Protein AF-A0A6L8E7J8-F1 (afdb_monomer_lite)

Sequence (104 aa):
MSDDQMARIAAQLSSVLERSGLRWEERVQLAGGLFVAEALNPHWCAGRTPAEAHELLRAGDPDTADAVEALAPLLLSRVRTQAEARDAVSAAEQIMQRGEQVGG

pLDDT: mean 83.98, std 9.12, range [45.25, 95.69]

Structure (mmCIF, N/CA/C/O backbone):
data_AF-A0A6L8E7J8-F1
#
_entry.id   AF-A0A6L8E7J8-F1
#
loop_
_atom_site.group_PDB
_atom_site.id
_atom_site.type_symbol
_atom_site.label_atom_id
_atom_site.label_alt_id
_atom_site.label_comp_id
_atom_site.label_asym_id
_atom_site.label_entity_id
_atom_site.label_seq_id
_atom_site.pdbx_PDB_ins_code
_atom_site.Cartn_x
_atom_site.Cartn_y
_atom_site.Cartn_z
_atom_site.occupancy
_atom_site.B_iso_or_equiv
_atom_site.auth_seq_id
_atom_site.auth_comp_id
_atom_site.auth_asym_id
_atom_site.auth_atom_id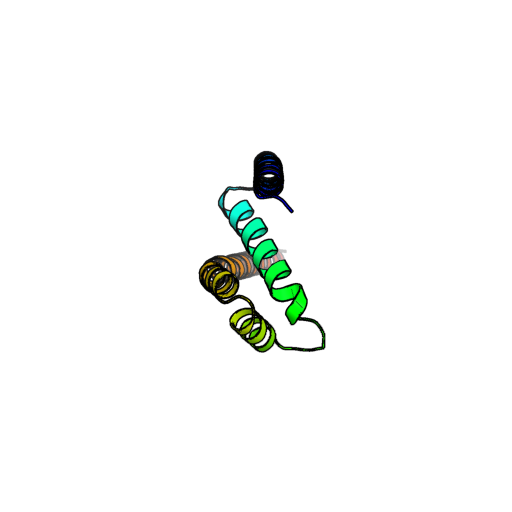
_atom_site.pdbx_PDB_model_num
ATOM 1 N N . MET A 1 1 ? 6.122 10.375 -18.625 1.00 65.56 1 MET A N 1
ATOM 2 C CA . MET A 1 1 ? 5.490 11.342 -17.701 1.00 65.56 1 MET A CA 1
ATOM 3 C C . MET A 1 1 ? 6.614 12.150 -17.083 1.00 65.56 1 MET A C 1
ATOM 5 O O . MET A 1 1 ? 7.629 11.538 -16.787 1.00 65.56 1 MET A O 1
ATOM 9 N N . SER A 1 2 ? 6.508 13.477 -16.995 1.00 87.56 2 SER A N 1
ATOM 10 C CA . SER A 1 2 ? 7.580 14.284 -16.393 1.00 87.56 2 SER A CA 1
ATOM 11 C C . SER A 1 2 ? 7.539 14.211 -14.866 1.00 87.56 2 SER A C 1
ATOM 13 O O . SER A 1 2 ? 6.468 14.000 -14.289 1.00 87.56 2 SER A O 1
ATOM 15 N N . ASP A 1 3 ? 8.681 14.440 -14.221 1.00 85.56 3 ASP A N 1
ATOM 16 C CA . ASP A 1 3 ? 8.792 14.485 -12.756 1.00 85.56 3 ASP A CA 1
ATOM 17 C C . ASP A 1 3 ? 7.836 15.522 -12.146 1.00 85.56 3 ASP A C 1
ATOM 19 O O . ASP A 1 3 ? 7.153 15.244 -11.160 1.00 85.56 3 ASP A O 1
ATOM 23 N N . ASP A 1 4 ? 7.672 16.674 -12.804 1.00 87.75 4 ASP A N 1
ATOM 24 C CA . ASP A 1 4 ? 6.731 17.724 -12.393 1.00 87.75 4 ASP A CA 1
ATOM 25 C C . ASP A 1 4 ? 5.269 17.260 -12.420 1.00 87.75 4 ASP A C 1
ATOM 27 O O . ASP A 1 4 ? 4.464 17.613 -11.552 1.00 87.75 4 ASP A O 1
ATOM 31 N N . GLN A 1 5 ? 4.899 16.456 -13.420 1.00 86.56 5 GLN A N 1
ATOM 32 C CA . GLN A 1 5 ? 3.550 15.912 -13.525 1.00 86.56 5 G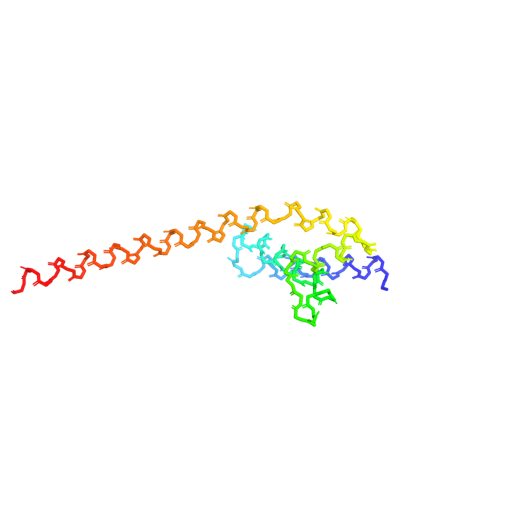LN A CA 1
ATOM 33 C C . GLN A 1 5 ? 3.292 14.887 -12.414 1.00 86.56 5 GLN A C 1
ATOM 35 O O . GLN A 1 5 ? 2.214 14.900 -11.817 1.00 86.56 5 GLN A O 1
ATOM 40 N N . MET A 1 6 ? 4.287 14.056 -12.091 1.00 82.94 6 MET A N 1
ATOM 41 C CA . MET A 1 6 ? 4.212 13.106 -10.979 1.00 82.94 6 MET A CA 1
ATOM 42 C C . MET A 1 6 ? 4.099 13.794 -9.625 1.00 82.94 6 MET A C 1
ATOM 44 O O . MET A 1 6 ? 3.213 13.458 -8.838 1.00 82.94 6 MET A O 1
ATOM 48 N N . ALA A 1 7 ? 4.928 14.807 -9.377 1.00 87.12 7 ALA A N 1
ATOM 49 C CA . ALA A 1 7 ? 4.863 15.606 -8.159 1.00 87.12 7 ALA A CA 1
ATOM 50 C C . ALA A 1 7 ? 3.485 16.266 -7.989 1.00 87.12 7 ALA A C 1
ATOM 52 O O . ALA A 1 7 ? 2.924 16.282 -6.891 1.00 87.12 7 ALA A O 1
ATOM 53 N N . ARG A 1 8 ? 2.889 16.754 -9.084 1.00 91.69 8 ARG A N 1
ATOM 54 C CA . ARG A 1 8 ? 1.548 17.348 -9.057 1.00 91.69 8 ARG A CA 1
ATOM 55 C C . ARG A 1 8 ? 0.463 16.329 -8.709 1.00 91.69 8 ARG A C 1
ATOM 57 O O . ARG A 1 8 ? -0.403 16.641 -7.892 1.00 91.69 8 ARG A O 1
ATOM 64 N N . ILE A 1 9 ? 0.512 15.133 -9.296 1.00 87.44 9 ILE A N 1
ATOM 65 C CA . ILE A 1 9 ? -0.431 14.047 -8.988 1.00 87.44 9 ILE A CA 1
ATOM 66 C C . ILE A 1 9 ? -0.292 13.628 -7.521 1.00 87.44 9 ILE A C 1
ATOM 68 O O . ILE A 1 9 ? -1.298 13.529 -6.819 1.00 87.44 9 ILE A O 1
ATOM 72 N N . ALA A 1 10 ? 0.940 13.459 -7.032 1.00 84.12 10 ALA A N 1
ATOM 73 C CA . ALA A 1 10 ? 1.205 13.117 -5.638 1.00 84.12 10 ALA A CA 1
ATOM 74 C C . ALA A 1 10 ? 0.635 14.173 -4.676 1.00 84.12 10 ALA A C 1
ATOM 76 O O . ALA A 1 10 ? -0.067 13.831 -3.726 1.00 84.12 10 ALA A O 1
ATOM 77 N N . ALA A 1 11 ? 0.846 15.463 -4.958 1.00 87.69 11 ALA A N 1
ATOM 78 C CA . ALA A 1 11 ? 0.290 16.550 -4.152 1.00 87.69 11 ALA A CA 1
ATOM 79 C C . ALA A 1 11 ? -1.251 16.557 -4.151 1.00 87.69 11 ALA A C 1
ATOM 81 O O . ALA A 1 11 ? -1.878 16.765 -3.110 1.00 87.69 11 ALA A O 1
ATOM 82 N N . GLN A 1 12 ? -1.879 16.299 -5.302 1.00 91.19 12 GLN A N 1
ATOM 83 C CA . GLN A 1 12 ? -3.336 16.203 -5.404 1.00 91.19 12 GLN A CA 1
ATOM 84 C C . GLN A 1 12 ? -3.888 15.013 -4.616 1.00 91.19 12 GLN A C 1
ATOM 86 O O . GLN A 1 12 ? -4.877 15.173 -3.898 1.00 91.19 12 GLN A O 1
ATOM 91 N N . LEU A 1 13 ? -3.236 13.852 -4.703 1.00 86.12 13 LEU A N 1
ATOM 92 C CA . LEU A 1 13 ? -3.611 12.660 -3.949 1.00 86.12 13 LEU A CA 1
ATOM 93 C C . LEU A 1 13 ? -3.495 12.901 -2.440 1.00 86.12 13 LEU A C 1
ATOM 95 O O . LEU A 1 13 ? -4.457 12.648 -1.717 1.00 86.12 13 LEU A O 1
ATOM 99 N N . SER A 1 14 ? -2.380 13.471 -1.973 1.00 85.81 14 SER A N 1
ATOM 100 C CA . SER A 1 14 ? -2.201 13.854 -0.566 1.00 85.81 14 SER A CA 1
ATOM 101 C C . SER A 1 14 ? -3.315 14.782 -0.093 1.00 85.81 14 SER A C 1
ATOM 103 O O . SER A 1 14 ? -3.935 14.534 0.937 1.00 85.81 14 SER A O 1
ATOM 105 N N . SER A 1 15 ? -3.661 15.788 -0.897 1.00 89.12 15 SER A N 1
ATOM 106 C CA . SER A 1 15 ? -4.735 16.729 -0.582 1.00 89.12 15 SER A CA 1
ATOM 107 C C . SER A 1 15 ? -6.118 16.060 -0.499 1.00 89.12 15 SER A C 1
ATOM 109 O O . SER A 1 15 ? -6.953 16.433 0.326 1.00 89.12 15 SER A O 1
ATOM 111 N N . VAL A 1 16 ? -6.390 15.058 -1.342 1.00 89.69 16 VAL A N 1
ATOM 112 C CA . VAL A 1 16 ? -7.625 14.259 -1.270 1.00 89.69 16 VAL A CA 1
ATOM 113 C C . VAL A 1 16 ? -7.638 13.395 -0.009 1.00 89.69 16 VAL A C 1
ATOM 115 O O . VAL A 1 16 ? -8.634 13.394 0.716 1.00 89.69 16 VAL A O 1
ATOM 118 N N . LEU A 1 17 ? -6.531 12.714 0.294 1.00 86.19 17 LEU A N 1
ATOM 119 C CA . LEU A 1 17 ? -6.394 11.894 1.497 1.00 86.19 17 LEU A CA 1
ATOM 120 C C . LEU A 1 17 ? -6.531 12.737 2.770 1.00 86.19 17 LEU A C 1
ATOM 122 O O . LEU A 1 17 ? -7.174 12.303 3.722 1.00 86.19 17 LEU A O 1
ATOM 126 N N . GLU A 1 18 ? -6.023 13.968 2.775 1.00 87.38 18 GLU A N 1
ATOM 127 C CA . GLU A 1 18 ? -6.181 14.911 3.885 1.00 87.38 18 GLU A CA 1
ATOM 128 C C . GLU A 1 18 ? -7.633 15.245 4.204 1.00 87.38 18 GLU A C 1
ATOM 130 O O . GLU A 1 18 ? -7.999 15.340 5.378 1.00 87.38 18 GLU A O 1
ATOM 135 N N . ARG A 1 19 ? -8.469 15.351 3.169 1.00 90.75 19 ARG A N 1
ATOM 136 C CA . ARG A 1 19 ? -9.898 15.660 3.294 1.00 90.75 19 ARG A CA 1
ATOM 137 C C . ARG A 1 19 ? -10.789 14.439 3.517 1.00 90.75 19 ARG A C 1
ATOM 139 O O . ARG A 1 19 ? -11.968 14.610 3.801 1.00 90.75 19 ARG A O 1
ATOM 146 N N . SER A 1 20 ? -10.255 13.225 3.400 1.00 87.75 20 SER A N 1
ATOM 147 C CA . SER A 1 20 ? -11.037 11.978 3.455 1.00 87.75 20 SER A CA 1
ATOM 148 C C . SER A 1 20 ? -11.578 11.611 4.845 1.00 87.75 20 SER A C 1
ATOM 150 O O . SER A 1 20 ? -12.284 10.617 4.982 1.00 87.75 20 SER A O 1
ATOM 152 N N . GLY A 1 21 ? -11.226 12.364 5.893 1.00 88.69 21 GLY A N 1
ATOM 153 C CA . GLY A 1 21 ? -11.564 12.027 7.281 1.00 88.69 21 GLY A CA 1
ATOM 154 C C . GLY A 1 21 ? -10.790 10.826 7.842 1.00 88.69 21 GLY A C 1
ATOM 155 O O . GLY A 1 21 ? -10.884 10.556 9.035 1.00 88.69 21 GLY A O 1
ATOM 156 N N . LEU A 1 22 ? -9.984 10.146 7.017 1.00 87.00 22 LEU A N 1
ATOM 157 C CA . LEU A 1 22 ? -9.112 9.057 7.446 1.00 87.00 22 LEU A CA 1
ATOM 158 C C . LEU A 1 22 ? -8.052 9.569 8.418 1.00 87.00 22 LEU A C 1
ATOM 160 O O . LEU A 1 22 ? -7.480 10.648 8.213 1.00 87.00 22 LEU A O 1
ATOM 164 N N . ARG A 1 23 ? -7.735 8.761 9.427 1.00 87.75 23 ARG A N 1
ATOM 165 C CA . ARG A 1 23 ? -6.575 8.981 10.294 1.00 87.75 23 ARG A CA 1
ATOM 166 C C . ARG A 1 23 ? -5.287 8.804 9.502 1.00 87.75 23 ARG A C 1
ATOM 168 O O . ARG A 1 23 ? -5.262 8.114 8.481 1.00 87.75 23 ARG A O 1
ATOM 175 N N . TRP A 1 24 ? -4.205 9.413 9.979 1.00 82.19 24 TRP A N 1
ATOM 176 C CA . TRP A 1 24 ? -2.896 9.349 9.325 1.00 82.19 24 TRP A CA 1
ATOM 177 C C . TRP A 1 24 ? -2.497 7.914 8.972 1.00 82.19 24 TRP A C 1
ATOM 179 O O . TRP A 1 24 ? -2.125 7.613 7.840 1.00 82.19 24 TRP A O 1
ATOM 189 N N . GLU A 1 25 ? -2.668 6.999 9.914 1.00 83.06 25 GLU A N 1
ATOM 190 C CA . GLU A 1 25 ? -2.251 5.624 9.739 1.00 83.06 25 GLU A CA 1
ATOM 191 C C . GLU A 1 25 ? -3.136 4.903 8.707 1.0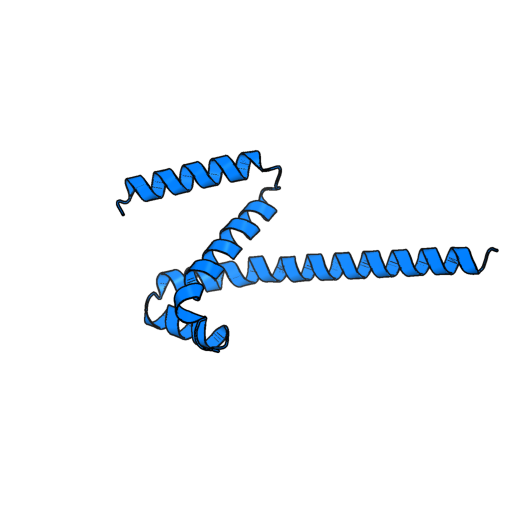0 83.06 25 GLU A C 1
ATOM 193 O O . GLU A 1 25 ? -2.676 3.981 8.045 1.00 83.06 25 GLU A O 1
ATOM 198 N N . GLU A 1 26 ? -4.417 5.260 8.578 1.00 84.50 26 GLU A N 1
ATOM 199 C CA . GLU A 1 26 ? -5.329 4.692 7.564 1.00 84.50 26 GLU A CA 1
ATOM 200 C C . GLU A 1 26 ? -4.959 5.182 6.159 1.00 84.50 26 GLU A C 1
ATOM 202 O O . GLU A 1 26 ? -5.031 4.423 5.196 1.00 84.50 26 GLU A O 1
ATOM 207 N N . ARG A 1 27 ? -4.479 6.426 6.046 1.00 86.31 27 ARG A N 1
ATOM 208 C CA . ARG A 1 27 ? -3.953 6.975 4.786 1.00 86.31 27 ARG A CA 1
ATOM 209 C C . ARG A 1 27 ? -2.679 6.264 4.359 1.00 86.31 27 ARG A C 1
ATOM 211 O O . ARG A 1 27 ? -2.562 5.902 3.194 1.00 86.31 27 ARG A O 1
ATOM 218 N N . VAL 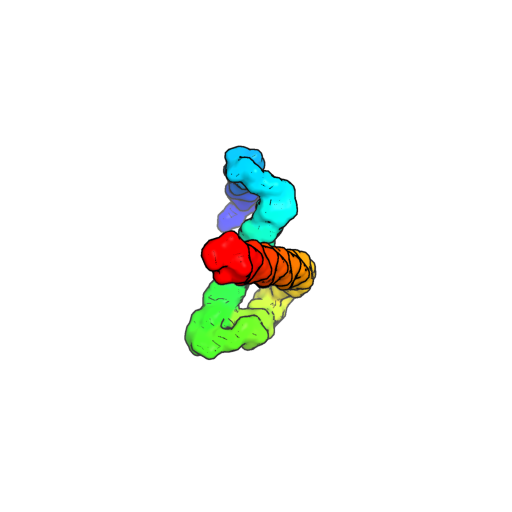A 1 28 ? -1.757 6.029 5.296 1.00 84.12 28 VAL A N 1
ATOM 219 C CA . VAL A 1 28 ? -0.529 5.258 5.040 1.00 84.12 28 VAL A CA 1
ATOM 220 C C . VAL A 1 28 ? -0.873 3.851 4.559 1.00 84.12 28 VAL A C 1
ATOM 222 O O . VAL A 1 28 ? -0.280 3.375 3.597 1.00 84.12 28 VAL A O 1
ATOM 225 N N . GLN A 1 29 ? -1.868 3.203 5.170 1.00 84.69 29 GLN A N 1
ATOM 226 C CA . GLN A 1 29 ? -2.323 1.891 4.714 1.00 84.69 29 GLN A CA 1
ATOM 227 C C . GLN A 1 29 ? -2.928 1.920 3.317 1.00 84.69 29 GLN A C 1
ATOM 229 O O . GLN A 1 29 ? -2.605 1.060 2.506 1.00 84.69 29 GLN A O 1
ATOM 234 N N . LEU A 1 30 ? -3.805 2.882 3.037 1.00 85.12 30 LEU A N 1
ATOM 235 C CA . LEU A 1 30 ? -4.453 2.990 1.736 1.00 85.12 30 LEU A CA 1
ATOM 236 C C . LEU A 1 30 ? -3.425 3.271 0.633 1.00 85.12 30 LEU A C 1
ATOM 238 O O . LEU A 1 30 ? -3.421 2.590 -0.387 1.00 85.12 30 LEU A O 1
ATOM 242 N N . ALA A 1 31 ? -2.531 4.235 0.860 1.00 85.75 31 ALA A N 1
ATOM 243 C CA . ALA A 1 31 ? -1.482 4.589 -0.089 1.00 85.75 31 ALA A CA 1
ATOM 244 C C . ALA A 1 31 ? -0.479 3.443 -0.282 1.00 85.75 31 ALA A C 1
ATOM 246 O O . ALA A 1 31 ? -0.168 3.092 -1.416 1.00 85.75 31 ALA A O 1
ATOM 247 N N . GLY A 1 32 ? -0.018 2.820 0.808 1.00 88.12 32 GLY A N 1
ATOM 248 C CA . GLY A 1 32 ? 0.901 1.684 0.750 1.00 88.12 32 GLY A CA 1
ATOM 249 C C . GLY A 1 32 ? 0.272 0.452 0.098 1.00 88.12 32 GLY A C 1
ATOM 250 O O . GLY A 1 32 ? 0.899 -0.188 -0.737 1.00 88.12 32 GLY A O 1
ATOM 251 N N . GLY A 1 33 ? -0.986 0.145 0.420 1.00 87.31 33 GLY A N 1
ATOM 252 C CA . GLY A 1 33 ? -1.723 -0.960 -0.192 1.00 87.31 33 GLY A CA 1
ATOM 253 C C . GLY A 1 33 ? -1.955 -0.752 -1.687 1.00 87.31 33 GLY A C 1
ATOM 254 O O . GLY A 1 33 ? -1.752 -1.682 -2.462 1.00 87.31 33 GLY A O 1
ATOM 255 N N . LEU A 1 34 ? -2.311 0.469 -2.101 1.00 87.00 34 LEU A N 1
ATOM 256 C CA . LEU A 1 34 ? -2.441 0.817 -3.515 1.00 87.00 34 LEU A CA 1
ATOM 257 C C . LEU A 1 34 ? -1.095 0.716 -4.241 1.00 87.00 34 LEU A C 1
ATOM 259 O O . LEU A 1 34 ? -1.040 0.142 -5.321 1.00 87.00 34 LEU A O 1
ATOM 263 N N . PHE A 1 35 ? -0.012 1.213 -3.637 1.00 88.94 35 PHE A N 1
ATOM 264 C CA . PHE A 1 35 ? 1.332 1.086 -4.200 1.00 88.94 35 PHE A CA 1
ATOM 265 C C . PHE A 1 35 ? 1.714 -0.380 -4.436 1.00 88.94 35 PHE A C 1
ATOM 267 O O . PHE A 1 35 ? 2.106 -0.732 -5.543 1.00 88.94 35 PHE A O 1
ATOM 274 N N . VAL A 1 36 ? 1.542 -1.245 -3.431 1.00 88.69 36 VAL A N 1
ATOM 275 C CA . VAL A 1 36 ? 1.844 -2.681 -3.555 1.00 88.69 36 VAL A CA 1
ATOM 276 C C . VAL A 1 36 ? 0.972 -3.340 -4.627 1.00 88.69 36 VAL A C 1
ATOM 278 O O . VAL A 1 36 ? 1.477 -4.124 -5.429 1.00 88.69 36 VAL A O 1
ATOM 281 N N . ALA A 1 37 ? -0.324 -3.016 -4.661 1.00 86.06 37 ALA A N 1
ATOM 282 C CA . ALA A 1 37 ? -1.246 -3.559 -5.652 1.00 86.06 37 ALA A CA 1
ATOM 283 C C . ALA A 1 37 ? -0.833 -3.174 -7.078 1.00 86.06 37 ALA A C 1
ATOM 285 O O . ALA A 1 37 ? -0.739 -4.050 -7.932 1.00 86.06 37 ALA A O 1
ATOM 286 N N . GLU A 1 38 ? -0.530 -1.899 -7.326 1.00 88.31 38 GLU A N 1
ATOM 287 C CA . GLU A 1 38 ? -0.115 -1.415 -8.646 1.00 88.31 38 GLU A CA 1
ATOM 288 C C . GLU A 1 38 ? 1.270 -1.932 -9.052 1.00 88.31 38 GLU A C 1
ATOM 290 O O . GLU A 1 38 ? 1.455 -2.321 -10.203 1.00 88.31 38 GLU A O 1
ATOM 295 N N . ALA A 1 39 ? 2.223 -2.010 -8.117 1.00 88.62 39 ALA A N 1
ATOM 296 C CA . ALA A 1 39 ? 3.557 -2.550 -8.379 1.00 88.62 39 ALA A CA 1
ATOM 297 C C . ALA A 1 39 ? 3.507 -4.026 -8.801 1.00 88.62 39 ALA A C 1
ATOM 299 O O . ALA A 1 39 ? 4.216 -4.447 -9.713 1.00 88.62 39 ALA A O 1
ATOM 300 N N . LEU A 1 40 ? 2.645 -4.822 -8.161 1.00 87.25 40 LEU A N 1
ATOM 301 C CA . LEU A 1 40 ? 2.517 -6.244 -8.468 1.00 87.25 40 LEU A CA 1
ATOM 302 C C . LEU A 1 40 ? 1.538 -6.536 -9.610 1.00 87.25 40 LEU A C 1
ATOM 304 O O . LEU A 1 40 ? 1.629 -7.612 -10.199 1.00 87.25 40 LEU A O 1
ATOM 308 N N . ASN A 1 41 ? 0.628 -5.619 -9.954 1.00 87.75 41 ASN A N 1
ATOM 309 C CA . ASN A 1 41 ? -0.417 -5.822 -10.966 1.00 87.75 41 ASN A CA 1
ATOM 310 C C . ASN A 1 41 ? 0.111 -6.390 -12.308 1.00 87.75 41 ASN A C 1
ATOM 312 O O . ASN A 1 41 ? -0.456 -7.377 -12.794 1.00 87.75 41 ASN A O 1
ATOM 316 N N . PRO A 1 42 ? 1.232 -5.894 -12.882 1.00 86.62 42 PRO A N 1
ATOM 317 C CA . PRO A 1 42 ? 1.789 -6.447 -14.121 1.00 86.62 42 PRO A CA 1
ATOM 318 C C . PRO A 1 42 ? 2.236 -7.912 -13.994 1.00 86.62 42 PRO A C 1
ATOM 320 O O . PRO A 1 42 ? 2.236 -8.660 -14.974 1.00 86.62 42 PRO A O 1
ATOM 323 N N . HIS A 1 43 ? 2.615 -8.331 -12.787 1.00 85.81 43 HIS A N 1
ATOM 324 C CA . HIS A 1 43 ? 3.216 -9.632 -12.501 1.00 85.81 43 HIS A CA 1
ATOM 325 C C . HIS A 1 43 ? 2.213 -10.641 -11.921 1.00 85.81 43 HIS A C 1
ATOM 327 O O . HIS A 1 43 ? 2.396 -11.847 -12.094 1.00 85.81 43 HIS A O 1
ATOM 333 N N . TRP A 1 44 ? 1.129 -10.162 -11.302 1.00 76.62 44 TRP A N 1
ATOM 334 C CA . TRP A 1 44 ? 0.089 -10.965 -10.646 1.00 76.62 44 TRP A CA 1
ATOM 335 C C . TRP A 1 44 ? -0.845 -11.676 -11.642 1.00 76.62 44 TRP A C 1
ATOM 337 O O . TRP A 1 44 ? -1.498 -12.671 -11.322 1.00 76.62 44 TRP A O 1
ATOM 347 N N . CYS A 1 45 ? -0.908 -11.200 -12.884 1.00 72.94 45 CYS A N 1
ATOM 348 C CA . CYS A 1 45 ? -1.704 -11.833 -13.932 1.00 72.94 45 CYS A CA 1
ATOM 349 C C . CYS A 1 45 ? -1.145 -13.222 -14.326 1.00 72.94 45 CYS A C 1
ATOM 351 O O . CYS A 1 45 ? 0.047 -13.491 -14.186 1.00 72.94 45 CYS A O 1
ATOM 353 N N . ALA A 1 46 ? -2.007 -14.090 -14.876 1.00 70.62 46 ALA A N 1
ATOM 354 C CA . ALA A 1 46 ? -1.706 -15.459 -15.340 1.00 70.62 46 ALA A CA 1
ATOM 355 C C . ALA A 1 46 ? -1.607 -16.571 -14.270 1.00 70.62 46 ALA A C 1
ATOM 357 O O . ALA A 1 46 ? -0.933 -17.574 -14.488 1.00 70.62 46 ALA A O 1
ATOM 358 N N . GLY A 1 47 ? -2.316 -16.439 -13.142 1.00 78.19 47 GLY A N 1
ATOM 359 C CA . GLY A 1 47 ? -2.436 -17.521 -12.149 1.00 78.19 47 GLY A CA 1
ATOM 360 C C . GLY A 1 47 ? -1.199 -17.715 -11.270 1.00 78.19 47 GLY A C 1
ATOM 361 O O . GLY A 1 47 ? -1.062 -18.759 -10.638 1.00 78.19 47 GLY A O 1
ATOM 362 N N . ARG A 1 48 ? -0.310 -16.718 -11.237 1.00 83.38 48 ARG A N 1
ATOM 363 C CA . ARG A 1 48 ? 0.886 -16.716 -10.397 1.00 83.38 48 ARG A CA 1
ATOM 364 C C . ARG A 1 48 ? 0.529 -16.466 -8.940 1.00 83.38 48 ARG A C 1
ATOM 366 O O . ARG A 1 48 ? -0.410 -15.737 -8.620 1.00 83.38 48 ARG A O 1
ATOM 373 N N . THR A 1 49 ? 1.309 -17.063 -8.056 1.00 86.44 49 THR A N 1
ATOM 374 C CA . THR A 1 49 ? 1.273 -16.772 -6.628 1.00 86.44 49 THR A CA 1
ATOM 375 C C . THR A 1 49 ? 1.851 -15.377 -6.345 1.00 86.44 49 THR A C 1
ATOM 377 O O . THR A 1 49 ? 2.646 -14.858 -7.134 1.00 86.44 49 THR A O 1
ATOM 380 N N . PRO A 1 50 ? 1.515 -14.766 -5.195 1.00 82.75 50 PRO A N 1
ATOM 381 C CA . PRO A 1 50 ? 2.091 -13.481 -4.796 1.00 82.75 50 PRO A CA 1
ATOM 382 C C . PRO A 1 50 ? 3.625 -13.499 -4.724 1.00 82.75 50 PRO A C 1
ATOM 384 O O . PRO A 1 50 ? 4.265 -12.520 -5.093 1.00 82.75 50 PRO A O 1
ATOM 387 N N . ALA A 1 51 ? 4.216 -14.620 -4.292 1.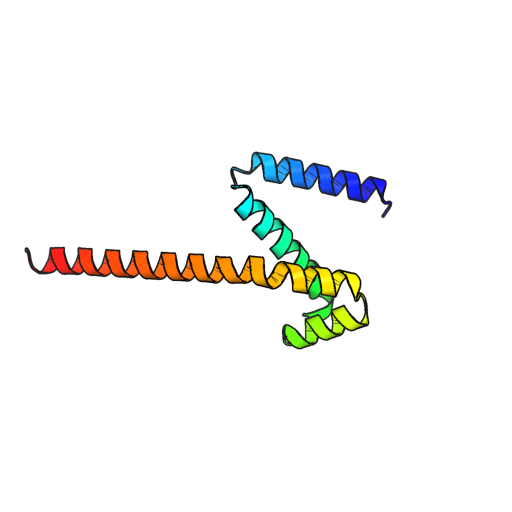00 86.44 51 ALA A N 1
ATOM 388 C CA . ALA A 1 51 ? 5.667 -14.789 -4.235 1.00 86.44 51 ALA A CA 1
ATOM 389 C C . ALA A 1 51 ? 6.291 -14.768 -5.637 1.00 86.44 51 ALA A C 1
ATOM 391 O O . ALA A 1 51 ? 7.253 -14.048 -5.872 1.00 86.44 51 ALA A O 1
ATOM 392 N N . GLU A 1 52 ? 5.704 -15.484 -6.598 1.00 91.00 52 GLU A N 1
ATOM 393 C CA . GLU A 1 52 ? 6.177 -15.474 -7.989 1.00 91.00 52 GLU A CA 1
ATOM 394 C C . GLU A 1 52 ? 6.025 -14.095 -8.642 1.00 91.00 52 GLU A C 1
ATOM 396 O O . GLU A 1 52 ? 6.901 -13.665 -9.389 1.00 91.00 52 GLU A O 1
ATOM 401 N N . ALA A 1 53 ? 4.935 -13.377 -8.353 1.00 90.62 53 ALA A N 1
ATOM 402 C CA . ALA A 1 53 ? 4.757 -12.006 -8.824 1.00 90.62 53 ALA A CA 1
ATOM 403 C C . ALA A 1 53 ? 5.826 -11.063 -8.244 1.00 90.62 53 ALA A C 1
ATOM 405 O O . ALA A 1 53 ? 6.350 -10.212 -8.961 1.00 90.62 53 ALA A O 1
ATOM 406 N N . HIS A 1 54 ? 6.180 -11.247 -6.971 1.00 90.50 54 HIS A N 1
ATOM 407 C CA . HIS A 1 54 ? 7.216 -10.469 -6.301 1.00 90.50 54 HIS A CA 1
ATOM 408 C C . HIS A 1 54 ? 8.621 -10.760 -6.847 1.00 90.50 54 HIS A C 1
ATOM 410 O O . HIS A 1 54 ? 9.378 -9.830 -7.100 1.00 90.50 54 HIS A O 1
ATOM 416 N N . GLU A 1 55 ? 8.963 -12.024 -7.101 1.00 93.00 55 GLU A N 1
ATOM 417 C CA . GLU A 1 55 ? 10.240 -12.397 -7.732 1.00 93.00 55 GLU A CA 1
ATOM 418 C C . GLU A 1 55 ? 10.380 -11.806 -9.143 1.00 93.00 55 GLU A C 1
ATOM 420 O O . GLU A 1 55 ? 11.446 -11.330 -9.535 1.00 93.00 55 GLU A O 1
ATOM 425 N N . LEU A 1 56 ? 9.288 -11.773 -9.914 1.00 93.25 56 LEU A N 1
ATOM 426 C CA . LEU A 1 56 ? 9.282 -11.130 -11.229 1.00 93.25 56 LEU A CA 1
ATOM 427 C C . LEU A 1 56 ? 9.455 -9.609 -11.135 1.00 93.25 56 LEU A C 1
ATOM 429 O O . LEU A 1 56 ? 10.174 -9.040 -11.957 1.00 93.25 56 LEU A O 1
ATOM 433 N N . LEU A 1 57 ? 8.832 -8.966 -10.142 1.00 92.69 57 LEU A N 1
ATOM 434 C CA . LEU A 1 57 ? 9.050 -7.549 -9.854 1.00 92.69 57 LEU A CA 1
ATOM 435 C C . LEU A 1 57 ? 10.516 -7.303 -9.481 1.00 92.69 57 LEU A C 1
ATOM 437 O O . LEU A 1 57 ? 11.166 -6.470 -10.098 1.00 92.69 57 LEU A O 1
ATOM 441 N N . ARG A 1 58 ? 11.069 -8.090 -8.554 1.00 95.69 58 ARG A N 1
ATOM 442 C CA . ARG A 1 58 ? 12.471 -8.033 -8.108 1.00 95.69 58 ARG A CA 1
ATOM 443 C C . ARG A 1 58 ? 13.458 -8.136 -9.273 1.00 95.69 58 ARG A C 1
ATOM 445 O O . ARG A 1 58 ? 14.471 -7.446 -9.268 1.00 95.69 58 ARG A O 1
ATOM 452 N N . ALA A 1 59 ? 13.164 -8.967 -10.272 1.00 94.81 59 ALA A N 1
ATOM 453 C CA . ALA A 1 59 ? 14.009 -9.131 -11.453 1.00 94.81 59 ALA A CA 1
ATOM 454 C C . ALA A 1 59 ? 13.941 -7.950 -12.444 1.00 94.81 59 ALA A C 1
ATOM 456 O O . ALA A 1 59 ? 14.901 -7.730 -13.183 1.00 94.81 59 ALA A O 1
ATOM 457 N N . GLY A 1 60 ? 12.819 -7.223 -12.499 1.00 93.56 60 GLY A N 1
ATOM 458 C CA . GLY A 1 60 ? 12.605 -6.112 -13.436 1.00 93.56 60 GLY A CA 1
ATOM 459 C C . GLY A 1 60 ? 12.845 -4.723 -12.840 1.00 93.56 60 GLY A C 1
ATOM 460 O O . GLY A 1 60 ? 13.338 -3.838 -13.535 1.00 93.56 60 GLY A O 1
ATOM 461 N N . ASP A 1 61 ? 12.504 -4.548 -11.567 1.00 95.00 61 ASP A N 1
ATOM 462 C CA . ASP A 1 61 ? 12.583 -3.305 -10.802 1.00 95.00 61 ASP A CA 1
ATOM 463 C C . ASP A 1 61 ? 12.901 -3.615 -9.318 1.00 95.00 61 ASP A C 1
ATOM 465 O O . ASP A 1 61 ? 11.999 -3.736 -8.477 1.00 95.00 61 ASP A O 1
ATOM 469 N N . PRO A 1 62 ? 14.196 -3.794 -8.984 1.00 93.56 62 PRO A N 1
ATOM 470 C CA . PRO A 1 62 ? 14.632 -4.124 -7.631 1.00 93.56 62 PRO A CA 1
ATOM 471 C C . PRO A 1 62 ? 14.277 -3.056 -6.594 1.00 93.56 62 PRO A C 1
ATOM 473 O O . PRO A 1 62 ? 13.974 -3.422 -5.460 1.00 93.56 62 PRO A O 1
ATOM 476 N N . ASP A 1 63 ? 14.289 -1.776 -6.977 1.00 93.94 63 ASP A N 1
ATOM 477 C CA . ASP A 1 63 ? 14.028 -0.652 -6.073 1.00 93.94 63 ASP A CA 1
ATOM 478 C C . ASP A 1 63 ? 12.552 -0.636 -5.649 1.00 93.94 63 ASP A C 1
ATOM 480 O O . ASP A 1 63 ? 12.227 -0.490 -4.466 1.00 93.94 63 ASP A O 1
ATOM 484 N N . THR A 1 64 ? 11.637 -0.861 -6.598 1.00 91.38 64 THR A N 1
ATOM 485 C CA . THR A 1 64 ? 10.207 -1.002 -6.290 1.00 91.38 64 THR A CA 1
ATOM 486 C C . THR A 1 64 ? 9.945 -2.249 -5.442 1.00 91.38 64 THR A C 1
ATOM 488 O O . THR A 1 64 ? 9.137 -2.192 -4.513 1.00 91.38 64 THR A O 1
ATOM 491 N N . ALA A 1 65 ? 10.644 -3.359 -5.697 1.00 92.12 65 ALA A N 1
ATOM 492 C CA . ALA A 1 65 ? 10.542 -4.557 -4.862 1.00 92.12 65 ALA A CA 1
ATOM 493 C C . ALA A 1 65 ? 11.003 -4.305 -3.411 1.00 92.12 65 ALA A C 1
ATOM 495 O O . ALA A 1 65 ? 10.309 -4.709 -2.479 1.00 92.12 65 ALA A O 1
ATOM 496 N N . ASP A 1 66 ? 12.101 -3.570 -3.195 1.00 92.75 66 ASP A N 1
ATOM 497 C CA . ASP A 1 66 ? 12.546 -3.175 -1.847 1.00 92.75 66 ASP A CA 1
ATOM 498 C C . ASP A 1 66 ? 11.495 -2.324 -1.129 1.00 92.75 66 ASP A C 1
ATOM 500 O O . ASP A 1 66 ? 11.210 -2.527 0.054 1.00 92.75 66 ASP A O 1
ATOM 504 N N . ALA A 1 67 ? 10.874 -1.384 -1.845 1.00 91.44 67 ALA A N 1
ATOM 505 C CA . ALA A 1 67 ? 9.803 -0.570 -1.288 1.00 91.44 67 ALA A CA 1
ATOM 506 C C . ALA A 1 67 ? 8.579 -1.420 -0.893 1.00 91.44 67 ALA A C 1
ATOM 508 O O . ALA A 1 67 ? 7.992 -1.197 0.169 1.00 91.44 67 ALA A O 1
ATOM 509 N N . VAL A 1 68 ? 8.205 -2.417 -1.704 1.00 90.31 68 VAL A N 1
ATOM 510 C CA . VAL A 1 68 ? 7.126 -3.368 -1.383 1.00 90.31 68 VAL A CA 1
ATOM 511 C C . VAL A 1 68 ? 7.468 -4.191 -0.135 1.00 90.31 68 VAL A C 1
ATOM 513 O O . VAL A 1 68 ? 6.639 -4.277 0.777 1.00 90.31 68 VAL A O 1
ATOM 516 N N . GLU A 1 69 ? 8.682 -4.742 -0.045 1.00 90.75 69 GLU A N 1
ATOM 517 C CA . GLU A 1 69 ? 9.146 -5.507 1.122 1.00 90.75 69 GLU A CA 1
ATOM 518 C C . GLU A 1 69 ? 9.169 -4.661 2.400 1.00 90.75 69 GLU A C 1
ATOM 520 O O . GLU A 1 69 ? 8.753 -5.131 3.461 1.00 90.75 69 GLU A O 1
ATOM 525 N N . ALA A 1 70 ? 9.582 -3.395 2.310 1.00 90.00 70 ALA A N 1
ATOM 526 C CA . ALA A 1 70 ? 9.589 -2.477 3.445 1.00 90.00 70 ALA A CA 1
ATOM 527 C C . ALA A 1 70 ? 8.171 -2.141 3.947 1.00 90.00 70 ALA A C 1
ATOM 529 O O . ALA A 1 70 ? 7.955 -1.959 5.150 1.00 90.00 70 ALA A O 1
ATOM 530 N N . LEU A 1 71 ? 7.188 -2.071 3.043 1.00 86.31 71 LEU A N 1
ATOM 531 C CA . LEU A 1 71 ? 5.798 -1.749 3.377 1.00 86.31 71 LEU A CA 1
ATOM 532 C C . LEU A 1 71 ? 5.006 -2.960 3.891 1.00 86.31 71 LEU A C 1
ATOM 534 O O . LEU A 1 71 ? 4.092 -2.791 4.706 1.00 86.31 71 LEU A O 1
ATOM 538 N N . ALA A 1 72 ? 5.345 -4.178 3.461 1.00 83.19 72 ALA A N 1
ATOM 539 C CA . ALA A 1 72 ? 4.572 -5.381 3.770 1.00 83.19 72 ALA A CA 1
ATOM 540 C C . ALA A 1 72 ? 4.358 -5.629 5.284 1.00 83.19 72 ALA A C 1
ATOM 542 O O . ALA A 1 72 ? 3.207 -5.846 5.678 1.00 83.19 72 ALA A O 1
ATOM 543 N N . PRO A 1 73 ? 5.369 -5.531 6.176 1.00 80.31 73 PRO A N 1
ATOM 544 C CA . PRO A 1 73 ? 5.170 -5.731 7.615 1.00 80.31 73 PRO A CA 1
ATOM 545 C C . PRO A 1 73 ? 4.196 -4.728 8.241 1.00 80.31 73 PRO A C 1
ATOM 547 O O . PRO A 1 73 ? 3.395 -5.097 9.104 1.00 80.31 73 PRO A O 1
ATOM 550 N N . LEU A 1 74 ? 4.232 -3.467 7.796 1.00 80.69 74 LEU A N 1
ATOM 551 C CA . LEU A 1 74 ? 3.358 -2.402 8.297 1.00 80.69 74 LEU A CA 1
ATOM 552 C C . LEU A 1 74 ? 1.896 -2.659 7.917 1.00 80.69 74 LEU A C 1
ATOM 554 O O . LEU A 1 74 ? 0.995 -2.494 8.745 1.00 80.69 74 LEU A O 1
ATOM 558 N N . LEU A 1 75 ? 1.662 -3.101 6.680 1.00 80.81 75 LEU A N 1
ATOM 559 C CA . LEU A 1 75 ? 0.328 -3.430 6.182 1.00 80.81 75 LEU A CA 1
ATOM 560 C C . LEU A 1 75 ? -0.224 -4.696 6.860 1.00 80.81 75 LEU A C 1
ATOM 562 O O . LEU A 1 75 ? -1.357 -4.687 7.348 1.00 80.81 75 LEU A O 1
ATOM 566 N N . LEU A 1 76 ? 0.591 -5.751 6.969 1.00 76.56 76 LEU A N 1
ATOM 567 C CA . LEU A 1 76 ? 0.202 -7.040 7.552 1.00 76.56 76 LEU A CA 1
ATOM 568 C C . LEU A 1 76 ? -0.079 -6.959 9.055 1.00 76.56 76 LEU A C 1
ATOM 570 O O . LEU A 1 76 ? -1.079 -7.508 9.520 1.00 76.56 76 LEU A O 1
ATOM 574 N N . SER A 1 77 ? 0.770 -6.254 9.812 1.00 75.94 77 SER A N 1
ATOM 575 C CA . SER A 1 77 ? 0.619 -6.100 11.265 1.00 75.94 77 SER A CA 1
ATOM 576 C C . SER A 1 77 ? -0.772 -5.586 11.629 1.00 75.94 77 SER A C 1
ATOM 578 O O . SER A 1 77 ? -1.419 -6.087 12.546 1.00 75.94 77 SER A O 1
ATOM 580 N N . ARG A 1 78 ? -1.285 -4.640 10.842 1.00 71.06 78 ARG A N 1
ATOM 581 C CA . ARG A 1 78 ? -2.552 -3.990 11.141 1.00 71.06 78 ARG A CA 1
ATOM 582 C C . ARG A 1 78 ? -3.775 -4.719 10.607 1.00 71.06 78 ARG A C 1
ATOM 584 O O . ARG A 1 78 ? -4.812 -4.654 11.259 1.00 71.06 78 ARG A O 1
ATOM 591 N N . VAL A 1 79 ? -3.666 -5.437 9.488 1.00 72.56 79 VAL A N 1
ATOM 592 C CA . VAL A 1 79 ? -4.723 -6.378 9.074 1.00 72.56 79 VAL A CA 1
ATOM 593 C C . VAL A 1 79 ? -4.929 -7.426 10.166 1.00 72.56 79 VAL A C 1
ATOM 595 O O . VAL A 1 79 ? -6.065 -7.687 10.553 1.00 72.56 79 VAL A O 1
ATOM 598 N N . ARG A 1 80 ? -3.834 -7.950 10.734 1.00 68.50 80 ARG A N 1
ATOM 599 C CA . ARG A 1 80 ? -3.895 -8.870 11.873 1.00 68.50 80 ARG A CA 1
ATOM 600 C C . ARG A 1 80 ? -4.568 -8.226 13.089 1.00 68.50 80 ARG A C 1
ATOM 602 O O . ARG A 1 80 ? -5.529 -8.788 13.594 1.00 68.50 80 ARG A O 1
ATOM 609 N N . THR A 1 81 ? -4.156 -7.024 13.498 1.00 75.06 81 THR A N 1
ATOM 610 C CA . THR A 1 81 ? -4.795 -6.318 14.626 1.00 75.06 81 THR A CA 1
ATOM 611 C C . THR A 1 81 ? -6.281 -6.025 14.388 1.00 75.06 81 THR A C 1
ATOM 613 O O . THR A 1 81 ? -7.082 -6.115 15.312 1.00 75.06 81 THR A O 1
ATOM 616 N N . GLN A 1 82 ? -6.680 -5.676 13.161 1.00 72.94 82 GLN A N 1
ATOM 617 C CA . GLN A 1 82 ? -8.090 -5.453 12.824 1.00 72.94 82 GLN A CA 1
ATOM 618 C C . GLN A 1 82 ? -8.908 -6.747 12.883 1.00 72.94 82 GLN A C 1
ATOM 620 O O . GLN A 1 82 ? -10.031 -6.723 13.385 1.00 72.94 82 GLN A O 1
ATOM 625 N N . ALA A 1 83 ? -8.356 -7.862 12.397 1.00 73.06 83 ALA A N 1
ATOM 626 C CA . ALA A 1 83 ? -8.993 -9.171 12.497 1.00 73.06 83 ALA A CA 1
ATOM 627 C C . ALA A 1 83 ? -9.154 -9.596 13.966 1.00 73.06 83 ALA A C 1
ATOM 629 O O . ALA A 1 83 ? -10.262 -9.910 14.387 1.00 73.06 83 ALA A O 1
ATOM 630 N N . GLU A 1 84 ? -8.093 -9.478 14.768 1.00 80.88 84 GLU A N 1
ATOM 631 C CA . GLU A 1 84 ? -8.120 -9.777 16.207 1.00 80.88 84 GLU A CA 1
ATOM 632 C C . GLU A 1 84 ? -9.157 -8.923 16.954 1.00 80.88 84 GLU A C 1
ATOM 634 O O . GLU A 1 84 ? -9.919 -9.434 17.774 1.00 80.88 84 GLU A O 1
ATOM 639 N N . ALA A 1 85 ? -9.233 -7.623 16.648 1.00 73.94 85 ALA A N 1
ATOM 640 C CA . ALA A 1 85 ? -10.224 -6.730 17.241 1.00 73.94 85 ALA A CA 1
ATOM 641 C C . ALA A 1 85 ? -11.659 -7.122 16.857 1.00 73.94 85 ALA A C 1
ATOM 643 O O . ALA A 1 85 ? -12.555 -7.090 17.701 1.00 73.94 85 ALA A O 1
ATOM 644 N N . ARG A 1 86 ? -11.885 -7.512 15.597 1.00 81.88 86 ARG A N 1
ATOM 645 C CA . ARG A 1 86 ? -13.192 -7.979 15.122 1.00 81.88 86 ARG A CA 1
ATOM 646 C C . ARG A 1 86 ? -13.611 -9.262 15.833 1.00 81.88 86 ARG A 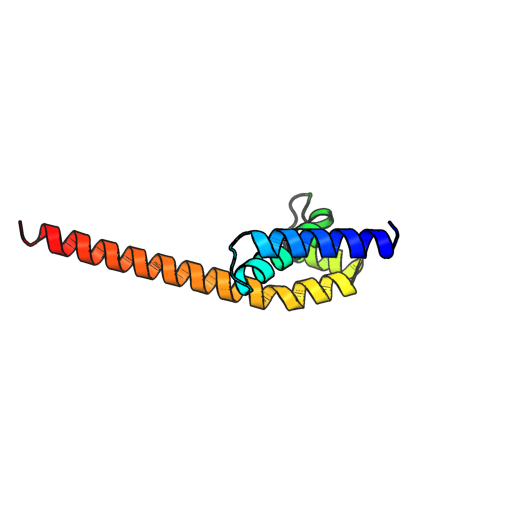C 1
ATOM 648 O O . ARG A 1 86 ? -14.744 -9.345 16.300 1.00 81.88 86 ARG A O 1
ATOM 655 N N . ASP A 1 87 ? -12.697 -10.216 15.960 1.00 88.50 87 ASP A N 1
ATOM 656 C CA . ASP A 1 87 ? -12.955 -11.485 16.639 1.00 88.50 87 ASP A CA 1
ATOM 657 C C . ASP A 1 87 ? -13.278 -11.266 18.124 1.00 88.50 87 ASP A C 1
ATOM 659 O O . ASP A 1 87 ? -14.220 -11.861 18.650 1.00 88.50 87 ASP A O 1
ATOM 663 N N . ALA A 1 88 ? -12.566 -10.350 18.790 1.00 84.88 88 ALA A N 1
ATOM 664 C CA . ALA A 1 88 ? -12.837 -9.981 20.177 1.00 84.88 88 ALA A CA 1
ATOM 665 C C . ALA A 1 88 ? -14.226 -9.340 20.362 1.00 84.88 88 ALA A C 1
ATOM 667 O O . ALA A 1 88 ? -14.937 -9.681 21.310 1.00 84.88 88 ALA A O 1
ATOM 668 N N . VAL A 1 89 ? -14.640 -8.450 19.451 1.00 85.94 89 VAL A N 1
ATOM 669 C CA . VAL A 1 89 ? -15.984 -7.844 19.473 1.00 85.94 89 VAL A CA 1
ATOM 670 C C . VAL A 1 89 ? -17.057 -8.908 19.267 1.00 85.94 89 VAL A C 1
ATOM 672 O O . VAL A 1 89 ? -17.980 -9.002 20.074 1.00 85.94 89 VAL A O 1
ATOM 675 N N . SER A 1 90 ? -16.909 -9.769 18.259 1.00 89.88 90 SER A N 1
ATOM 676 C CA . SER A 1 90 ? -17.867 -10.852 18.017 1.00 89.88 90 SER A CA 1
ATOM 677 C C . SER A 1 90 ? -17.945 -11.844 19.183 1.00 89.88 90 SER A C 1
ATOM 679 O O . SER A 1 90 ? -19.023 -12.361 19.476 1.00 89.88 90 SER A O 1
ATOM 681 N N . ALA A 1 91 ? -16.841 -12.096 19.891 1.00 88.69 91 ALA A N 1
ATOM 682 C CA . ALA A 1 91 ? -16.857 -12.900 21.110 1.00 88.69 91 ALA A CA 1
ATOM 683 C C . ALA A 1 91 ? -17.634 -12.211 22.249 1.00 88.69 91 ALA A C 1
ATOM 685 O O . ALA A 1 91 ? -18.419 -12.867 22.937 1.00 88.69 91 ALA A O 1
ATOM 686 N N . ALA A 1 92 ? -17.465 -10.897 22.431 1.00 83.38 92 ALA A N 1
ATOM 687 C CA . ALA A 1 92 ? -18.208 -10.125 23.428 1.00 83.38 92 ALA A CA 1
ATOM 688 C C . ALA A 1 92 ? -19.718 -10.104 23.132 1.00 83.38 92 ALA A C 1
ATOM 690 O O . ALA A 1 92 ? -20.522 -10.355 24.030 1.00 83.38 92 ALA A O 1
ATOM 691 N N . GLU A 1 93 ? -20.104 -9.900 21.870 1.00 91.50 93 GLU A N 1
ATOM 692 C CA . GLU A 1 93 ? -21.503 -9.947 21.423 1.00 91.50 93 GLU A CA 1
ATOM 693 C C . GLU A 1 93 ? -22.149 -11.308 21.722 1.00 91.50 93 GLU A C 1
ATOM 695 O O . GLU A 1 93 ? -23.262 -11.368 22.243 1.00 91.50 93 GLU A O 1
ATOM 700 N N . GLN A 1 94 ? -21.433 -12.411 21.478 1.00 90.50 94 GLN A N 1
ATOM 701 C CA . GLN A 1 94 ? -21.922 -13.757 21.795 1.00 90.50 94 GLN A CA 1
ATOM 702 C C . GLN A 1 94 ? -22.117 -13.980 23.300 1.00 90.50 94 GLN A C 1
ATOM 704 O O . GLN A 1 94 ? -23.062 -14.660 23.701 1.00 90.50 94 GLN A O 1
ATOM 709 N N . ILE A 1 95 ? -21.239 -13.431 24.145 1.00 90.88 95 ILE A N 1
ATOM 710 C CA . ILE A 1 95 ? -21.387 -13.514 25.606 1.00 90.88 95 ILE A CA 1
ATOM 711 C C . ILE A 1 95 ? -22.634 -12.743 26.052 1.00 90.88 95 ILE A C 1
ATOM 713 O O . ILE A 1 95 ? -23.419 -13.269 26.841 1.00 90.88 95 ILE A O 1
ATOM 717 N N . MET A 1 96 ? -22.847 -11.537 25.517 1.00 85.94 96 MET A N 1
ATOM 718 C CA . MET A 1 96 ? -24.018 -10.713 25.835 1.00 85.94 96 MET A CA 1
ATOM 719 C C . MET A 1 96 ? -25.328 -11.400 25.427 1.00 85.94 96 MET A C 1
ATOM 721 O O . MET A 1 96 ? -26.235 -11.518 26.247 1.00 85.94 96 MET A O 1
ATOM 725 N N . GLN A 1 97 ? -25.391 -11.954 24.214 1.00 85.12 97 GLN A N 1
ATOM 726 C CA . GLN A 1 97 ? -26.568 -12.679 23.718 1.00 85.12 97 GLN A CA 1
ATOM 727 C C . GLN A 1 97 ? -26.890 -13.930 24.550 1.00 85.12 97 GLN A C 1
ATOM 729 O O . GLN A 1 97 ? -28.055 -14.249 24.775 1.00 85.12 97 GLN A O 1
ATOM 734 N N . ARG A 1 98 ? -25.871 -14.645 25.048 1.00 78.88 98 ARG A N 1
ATOM 735 C CA . ARG A 1 98 ? -26.074 -15.795 25.949 1.00 78.88 98 ARG A CA 1
ATOM 736 C C . ARG A 1 98 ? -26.557 -15.370 27.336 1.00 78.88 98 ARG A C 1
ATOM 738 O O . ARG A 1 98 ? -27.344 -16.093 27.937 1.00 78.88 98 ARG A O 1
ATOM 745 N N . GLY A 1 99 ? -26.103 -14.221 27.836 1.00 70.44 99 GLY A N 1
ATOM 746 C CA . GLY A 1 99 ? -26.552 -13.660 29.113 1.00 70.44 99 GLY A CA 1
ATOM 747 C C . GLY A 1 99 ? -28.033 -13.274 29.111 1.00 70.44 99 GLY A C 1
ATOM 748 O O . GLY A 1 99 ? -28.723 -13.509 30.099 1.00 70.44 99 GLY A O 1
ATOM 749 N N . GLU A 1 100 ? -28.545 -12.764 27.988 1.00 60.84 100 GLU A N 1
ATOM 750 C CA . GLU A 1 100 ? -29.969 -12.437 27.821 1.00 60.84 100 GLU A CA 1
ATOM 751 C C . GLU A 1 100 ? -30.869 -13.683 27.762 1.00 60.84 100 GLU A C 1
ATOM 753 O O . GLU A 1 100 ? -31.995 -13.647 28.249 1.00 60.84 100 GLU A O 1
ATOM 758 N N . GLN A 1 101 ? -30.379 -14.813 27.239 1.00 57.97 101 GLN A N 1
ATOM 759 C CA . GLN A 1 101 ? -31.167 -16.052 27.139 1.00 57.97 101 GLN A CA 1
ATOM 760 C C . GLN A 1 101 ? -31.288 -16.849 28.447 1.00 57.97 101 GLN A C 1
ATOM 762 O O . GLN A 1 101 ? -32.142 -17.725 28.544 1.00 57.97 101 GLN A O 1
ATOM 767 N N . VAL A 1 102 ? -30.457 -16.565 29.453 1.00 56.53 102 VAL A N 1
ATOM 768 C CA . VAL A 1 102 ? -30.507 -17.234 30.770 1.00 56.53 102 VAL A CA 1
ATOM 769 C C . VAL A 1 102 ? -31.332 -16.428 31.790 1.00 56.53 102 VAL A C 1
ATOM 771 O O . VAL A 1 102 ? -31.667 -16.943 32.854 1.00 56.53 102 VAL A O 1
ATOM 774 N N . GLY A 1 103 ? -31.691 -15.179 31.471 1.00 53.84 103 GLY A N 1
ATOM 775 C CA . GLY A 1 103 ? -32.460 -14.279 32.340 1.00 53.84 103 GLY A CA 1
ATOM 776 C C . GLY A 1 103 ? -33.930 -14.061 31.953 1.00 53.84 103 GLY A C 1
ATOM 777 O O . GLY A 1 103 ? -34.543 -13.152 32.513 1.00 53.84 103 GLY A O 1
ATOM 778 N N . GLY A 1 104 ? -34.467 -14.830 30.997 1.00 45.25 104 GLY A N 1
ATOM 779 C CA . GLY A 1 104 ? -35.857 -14.754 30.516 1.00 45.25 104 GLY A CA 1
ATOM 780 C C . GLY A 1 104 ? -36.771 -15.825 31.095 1.00 45.25 104 GLY A C 1
ATOM 781 O O . GLY A 1 104 ? -36.309 -16.980 31.225 1.00 45.25 104 GLY A O 1
#

Foldseek 3Di:
DDPVVVVVVVVVLVVVLVPPPDDPLVSLLVVLVVLLCVLLVVQPPDPDDPVRSLVVSCVVPVPSSVSNVVCVCSNVVVVVVVVVVVVVVVVVVVVVVVVVVVVD

Radius of gyration: 20.13 Å; chains: 1; bounding box: 50×35×50 Å

Secondary structure (DSSP, 8-state):
--HHHHHHHHHHHHHHHHHS---HHHHHHHHHHHHHHHHHHHHH-SS--HHHHHHHHHHH-HHHHHHHHHHHHHHHHHHHHHHHHHHHHHHHHHHHHHHHHH--